Protein AF-A0A920B3X2-F1 (afdb_monomer_lite)

Foldseek 3Di:
DQVVDDDPPCVRVVVVVVPDDPVVVVVVLVVVVVVVVVVVVVCVVVPDPDDDDDDPCLVVDDDPVSVVNPD

Secondary structure (DSSP, 8-state):
--SSS--SS-HHHHHHHHHS-HHHHHHHHHHHHHHHHHHHHHHHHTT-S------TTGGG--TTHHHHHH-

Radius of gyration: 14.41 Å; chains: 1; bounding box: 29×26×37 Å

Structure (mm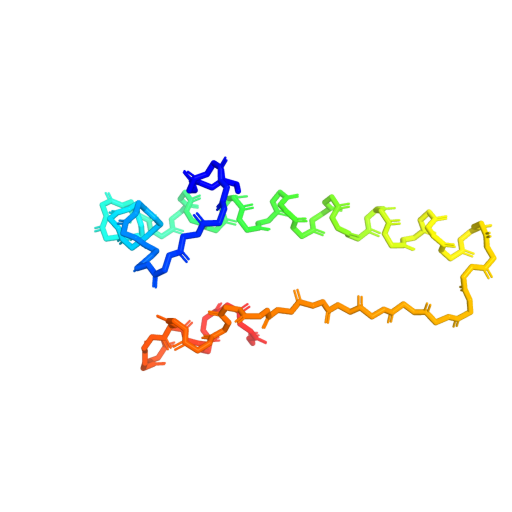CIF, N/CA/C/O backbone):
data_AF-A0A920B3X2-F1
#
_entry.id   AF-A0A920B3X2-F1
#
loop_
_atom_site.group_PDB
_atom_site.id
_atom_site.type_symbol
_atom_site.label_atom_id
_atom_site.label_alt_id
_atom_site.label_comp_id
_atom_site.label_asym_id
_atom_site.label_entity_id
_atom_site.label_seq_id
_atom_site.pdbx_PDB_ins_code
_atom_site.Cartn_x
_atom_site.Cartn_y
_atom_site.Cartn_z
_atom_site.occupancy
_atom_site.B_iso_or_equiv
_atom_site.auth_seq_id
_atom_site.auth_comp_id
_atom_site.auth_asym_id
_atom_site.auth_atom_id
_atom_site.pdbx_PDB_model_num
ATOM 1 N N . MET A 1 1 ? -1.661 9.617 3.855 1.00 69.19 1 MET A N 1
ATOM 2 C CA . MET A 1 1 ? -3.047 9.761 3.352 1.00 69.19 1 MET A CA 1
ATOM 3 C C . MET A 1 1 ? -4.090 10.134 4.415 1.00 69.19 1 MET A C 1
ATOM 5 O O . MET A 1 1 ? -4.925 10.952 4.087 1.00 69.19 1 MET A O 1
ATOM 9 N N . ILE A 1 2 ? -4.048 9.674 5.677 1.00 83.44 2 ILE A N 1
ATOM 10 C CA . ILE A 1 2 ? -4.863 10.293 6.768 1.00 83.44 2 ILE A CA 1
ATOM 11 C C . ILE A 1 2 ? -3.984 10.980 7.823 1.00 83.44 2 ILE A C 1
ATOM 13 O O . ILE A 1 2 ? -4.337 12.017 8.378 1.00 83.44 2 ILE A O 1
ATOM 17 N N . GLU A 1 3 ? -2.795 10.429 8.067 1.00 88.50 3 GLU A N 1
ATOM 18 C CA . GLU A 1 3 ? -1.842 10.996 9.027 1.00 88.50 3 GLU A CA 1
ATOM 19 C C . GLU A 1 3 ? -1.261 12.348 8.568 1.00 88.50 3 GLU A C 1
ATOM 21 O O . GLU A 1 3 ? -1.050 13.228 9.401 1.00 88.50 3 GLU A O 1
ATOM 26 N N . GLY A 1 4 ? -1.099 12.542 7.252 1.00 86.31 4 GLY A N 1
ATOM 27 C CA . GLY A 1 4 ? -0.507 13.747 6.645 1.00 86.31 4 GLY A CA 1
ATOM 28 C C . GLY A 1 4 ? 1.028 13.752 6.602 1.00 86.31 4 GLY A C 1
ATOM 29 O O . GLY A 1 4 ? 1.617 14.747 6.211 1.00 86.31 4 GLY A O 1
ATOM 30 N N . GLY A 1 5 ? 1.668 12.648 6.991 1.00 85.81 5 GLY A N 1
ATOM 31 C CA . GLY A 1 5 ? 3.119 12.482 7.037 1.00 85.81 5 GLY A CA 1
ATOM 32 C C . GLY A 1 5 ? 3.484 11.219 7.816 1.00 85.81 5 GLY A C 1
ATOM 33 O O . GLY A 1 5 ? 2.617 10.368 8.054 1.00 85.81 5 GLY A O 1
ATOM 34 N N . THR A 1 6 ? 4.746 11.109 8.228 1.00 86.50 6 THR A N 1
ATOM 35 C CA . THR A 1 6 ? 5.219 10.034 9.110 1.00 86.50 6 THR A CA 1
ATOM 36 C C . THR A 1 6 ? 4.467 10.067 10.441 1.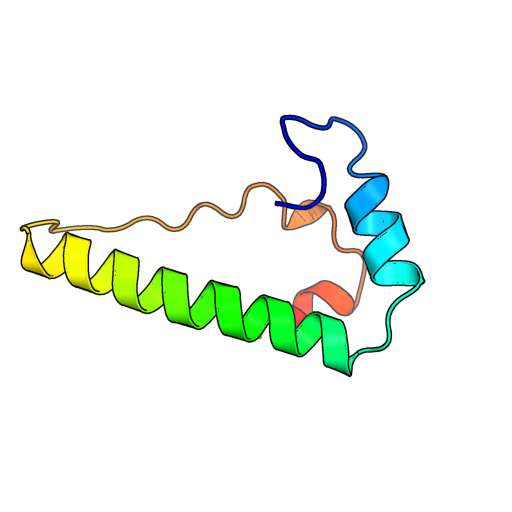00 86.50 6 THR A C 1
ATOM 38 O O . THR A 1 6 ? 4.270 11.127 11.032 1.00 86.50 6 THR A O 1
ATOM 41 N N . SER A 1 7 ? 4.041 8.902 10.924 1.00 89.25 7 SER A N 1
ATOM 42 C CA . SER A 1 7 ? 3.330 8.749 12.195 1.00 89.25 7 SER A CA 1
ATOM 43 C C . SER A 1 7 ? 3.870 7.518 12.904 1.00 89.25 7 SER A C 1
ATOM 45 O O . SER A 1 7 ? 3.967 6.465 12.289 1.00 89.25 7 SER A O 1
ATOM 47 N N . GLN A 1 8 ? 4.228 7.647 14.183 1.00 86.75 8 GLN A N 1
ATOM 48 C CA . GLN A 1 8 ? 4.674 6.507 14.995 1.00 86.75 8 GLN A CA 1
ATOM 49 C C . GLN A 1 8 ? 3.494 5.714 15.575 1.00 86.75 8 GLN A C 1
ATOM 51 O O . GLN A 1 8 ? 3.607 4.528 15.859 1.0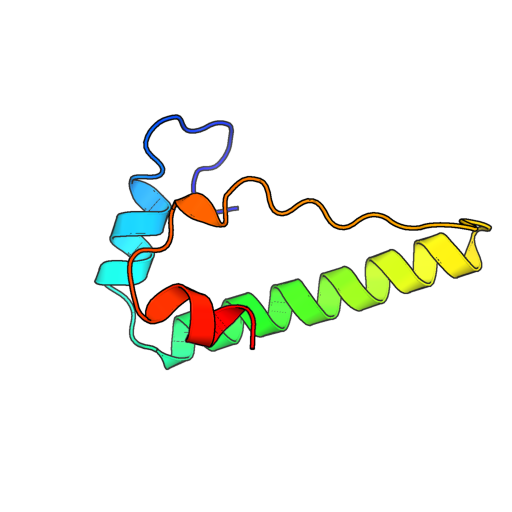0 86.75 8 GLN A O 1
ATOM 56 N N . THR A 1 9 ? 2.347 6.370 15.785 1.00 88.75 9 THR A N 1
ATOM 57 C CA . THR A 1 9 ? 1.223 5.788 16.541 1.00 88.75 9 THR A CA 1
ATOM 58 C C . THR A 1 9 ? 0.022 5.430 15.672 1.00 88.75 9 THR A C 1
ATOM 60 O O . THR A 1 9 ? -0.817 4.620 16.089 1.00 88.75 9 THR A O 1
ATOM 63 N N . HIS A 1 10 ? -0.070 6.021 14.473 1.00 89.69 10 HIS A N 1
ATOM 64 C CA . HIS A 1 10 ? -1.182 5.847 13.530 1.00 89.69 10 HIS A CA 1
ATOM 65 C C . HIS A 1 10 ? -2.543 6.184 14.155 1.00 89.69 10 HIS A C 1
ATOM 67 O O . HIS A 1 10 ? -3.560 5.523 13.923 1.00 89.69 10 HIS A O 1
ATOM 73 N N . SER A 1 11 ? -2.561 7.188 15.034 1.00 90.25 11 SER A N 1
ATOM 74 C CA . SER A 1 11 ? -3.730 7.494 15.857 1.00 90.25 11 SER A CA 1
ATOM 75 C C . SER A 1 11 ? -4.913 8.048 15.053 1.00 90.25 11 SER A C 1
ATOM 77 O O . SER A 1 11 ? -6.059 7.749 15.405 1.00 90.25 11 SER A O 1
ATOM 79 N N . LYS A 1 12 ? -4.683 8.802 13.965 1.00 90.50 12 LYS A N 1
ATOM 80 C CA . LYS A 1 12 ? -5.764 9.354 13.132 1.00 90.50 12 LYS A CA 1
ATOM 81 C C . LYS A 1 12 ? -6.433 8.248 12.329 1.00 90.50 12 LYS A C 1
ATOM 83 O O . LYS A 1 12 ? -7.658 8.155 12.359 1.00 90.50 12 LYS A O 1
ATOM 88 N N . ILE A 1 13 ? -5.661 7.368 11.687 1.00 87.81 13 ILE A N 1
ATOM 89 C CA . ILE A 1 13 ? -6.223 6.237 10.931 1.00 87.81 13 ILE A CA 1
ATOM 90 C C . ILE A 1 13 ? -6.936 5.239 11.857 1.00 87.81 13 ILE A C 1
ATOM 92 O O . ILE A 1 13 ? -8.053 4.821 11.555 1.00 87.81 13 ILE A O 1
ATOM 96 N N . LYS A 1 14 ? -6.387 4.943 13.046 1.00 86.25 14 LYS A N 1
ATOM 97 C CA . LYS A 1 14 ? -7.062 4.095 14.049 1.00 86.25 14 LYS A CA 1
ATOM 98 C C . LYS A 1 14 ? -8.393 4.702 14.507 1.00 86.25 14 LYS A C 1
ATOM 100 O O . LYS A 1 14 ? -9.393 3.989 14.598 1.00 86.25 14 LYS A O 1
ATOM 105 N N . LYS A 1 15 ? -8.438 6.015 14.774 1.00 88.94 15 LYS A N 1
ATOM 106 C CA . LYS A 1 15 ? -9.682 6.727 15.132 1.00 88.94 15 LYS A CA 1
ATOM 107 C C . LYS A 1 15 ? -10.678 6.749 13.976 1.00 88.94 15 LYS A C 1
ATOM 109 O O . LYS A 1 15 ? -11.857 6.508 14.216 1.00 88.94 15 LYS A O 1
ATOM 114 N N . PHE A 1 16 ? -10.216 7.008 12.754 1.00 87.38 16 PHE A N 1
ATOM 115 C CA . PHE A 1 16 ? -11.038 6.980 11.547 1.00 87.38 16 PHE A CA 1
ATOM 116 C C . PHE A 1 16 ? -11.726 5.621 11.405 1.00 87.38 16 PHE A C 1
ATOM 118 O O . PHE A 1 16 ? -12.949 5.546 11.436 1.00 87.38 16 PHE A O 1
ATOM 125 N N . ILE A 1 17 ? -10.944 4.539 11.414 1.00 82.88 17 ILE A N 1
ATOM 126 C CA . ILE A 1 17 ? -11.436 3.166 11.287 1.00 82.88 17 ILE A CA 1
ATOM 127 C C . ILE A 1 17 ? -12.426 2.790 12.405 1.00 82.88 17 ILE A C 1
ATOM 129 O O . ILE A 1 17 ? -13.375 2.051 12.152 1.00 82.88 17 ILE A O 1
ATOM 133 N N . LYS A 1 18 ? -12.228 3.265 13.643 1.00 83.06 18 LYS A N 1
ATOM 134 C CA . LYS A 1 18 ? -13.175 3.019 14.748 1.00 83.06 18 LYS A CA 1
ATOM 135 C C . LYS A 1 18 ? -14.492 3.790 14.598 1.00 83.06 18 LYS A C 1
ATOM 137 O O . LYS A 1 18 ? -15.507 3.329 15.102 1.00 83.06 18 LYS A O 1
ATOM 142 N N . ARG A 1 19 ? -14.472 4.964 13.962 1.00 84.50 19 ARG A N 1
ATOM 143 C CA . ARG A 1 19 ? -15.621 5.884 13.873 1.00 84.50 19 ARG A CA 1
ATOM 144 C C . ARG A 1 19 ? -16.434 5.742 12.588 1.00 84.50 19 ARG A C 1
ATOM 146 O O . ARG A 1 19 ? -17.547 6.250 12.528 1.00 84.50 19 ARG A O 1
ATOM 153 N N . THR A 1 20 ? -15.897 5.098 11.558 1.00 78.88 20 THR A N 1
ATOM 154 C CA . THR A 1 20 ? -16.589 4.916 10.275 1.00 78.88 20 THR A CA 1
ATOM 155 C C . THR A 1 20 ? -17.242 3.544 10.152 1.00 78.88 20 THR A C 1
ATOM 157 O O . THR A 1 20 ? -16.715 2.544 10.639 1.00 78.88 20 THR A O 1
ATOM 160 N N . THR A 1 21 ? -18.356 3.490 9.424 1.00 73.44 21 THR A N 1
ATOM 161 C CA . THR A 1 21 ? -19.021 2.249 9.009 1.00 73.44 21 THR A CA 1
ATOM 162 C C . THR A 1 21 ? -18.200 1.500 7.955 1.00 73.44 21 THR A C 1
ATOM 164 O O . THR A 1 21 ? -17.364 2.085 7.261 1.00 73.44 21 THR A O 1
ATOM 167 N N . GLY A 1 22 ? -18.471 0.198 7.803 1.00 72.81 22 GLY A N 1
ATOM 168 C CA . GLY A 1 22 ? -17.787 -0.669 6.835 1.00 72.81 22 GLY A CA 1
ATOM 169 C C . GLY A 1 22 ? -17.835 -0.172 5.386 1.00 72.81 22 GLY A C 1
ATOM 170 O O . GLY A 1 22 ? -16.900 -0.421 4.635 1.00 72.81 22 GLY A O 1
ATOM 171 N N . THR A 1 23 ? -18.883 0.564 5.009 1.00 81.19 23 THR A N 1
ATOM 172 C CA . THR A 1 23 ? -19.095 1.073 3.646 1.00 81.19 23 THR A CA 1
ATOM 173 C C . THR A 1 23 ? -18.060 2.124 3.243 1.00 81.19 23 THR A C 1
ATOM 175 O O . THR A 1 23 ? -17.357 1.928 2.257 1.00 81.19 23 THR A O 1
ATOM 178 N N . LYS A 1 24 ? -17.861 3.175 4.050 1.00 83.75 24 LYS A N 1
ATOM 179 C CA . LYS A 1 24 ? -16.883 4.243 3.751 1.00 83.75 24 LYS A CA 1
ATOM 180 C C . LYS A 1 24 ? -15.437 3.746 3.712 1.00 83.75 24 LYS A C 1
ATOM 182 O O . LYS A 1 24 ? -14.624 4.246 2.944 1.00 83.75 24 LYS A O 1
ATOM 187 N N . GLN A 1 25 ? -15.102 2.773 4.558 1.00 83.81 25 GLN A N 1
ATOM 188 C CA . GLN A 1 25 ? -13.773 2.153 4.558 1.00 83.81 25 GLN A CA 1
ATOM 189 C C . GLN A 1 25 ? -13.528 1.415 3.242 1.00 83.81 25 GLN A C 1
ATOM 191 O O . GLN A 1 25 ? -12.486 1.604 2.622 1.00 83.81 25 GLN A O 1
ATOM 196 N N . ASN A 1 26 ? -14.506 0.619 2.807 1.00 85.81 26 ASN A N 1
ATOM 197 C CA . ASN A 1 26 ? -14.420 -0.137 1.565 1.00 85.81 26 ASN A CA 1
ATOM 198 C C . ASN A 1 26 ? -14.343 0.785 0.337 1.00 85.81 26 ASN A C 1
ATOM 200 O O . ASN A 1 26 ? -13.575 0.500 -0.574 1.00 85.81 26 ASN A O 1
ATOM 204 N N . GLU A 1 27 ? -15.082 1.899 0.318 1.00 89.75 27 GLU A N 1
ATOM 205 C CA . GLU A 1 27 ? -15.013 2.890 -0.768 1.00 89.75 27 GLU A CA 1
ATOM 206 C C . GLU A 1 27 ? -13.614 3.497 -0.910 1.00 89.75 27 GLU A C 1
ATOM 208 O O . GLU A 1 27 ? -13.074 3.552 -2.011 1.00 89.75 27 GLU A O 1
ATOM 213 N N . ILE A 1 28 ? -12.994 3.905 0.202 1.00 89.25 28 ILE A N 1
ATOM 214 C CA . ILE A 1 28 ? -11.638 4.468 0.175 1.00 89.25 28 ILE A CA 1
ATOM 215 C C . ILE A 1 28 ? -10.629 3.426 -0.304 1.00 89.25 28 ILE A C 1
ATOM 217 O O . ILE A 1 28 ? -9.780 3.746 -1.133 1.00 89.25 28 ILE A O 1
ATOM 221 N N . ILE A 1 29 ? -10.727 2.188 0.191 1.00 88.81 29 ILE A N 1
ATOM 222 C CA . ILE A 1 29 ? -9.859 1.096 -0.261 1.00 88.81 29 ILE A CA 1
ATOM 223 C C . ILE A 1 29 ? -10.033 0.872 -1.762 1.00 88.81 29 ILE A C 1
ATOM 225 O O . ILE A 1 29 ? -9.036 0.843 -2.470 1.00 88.81 29 ILE A O 1
ATOM 229 N N . LYS A 1 30 ? -11.271 0.825 -2.266 1.00 92.38 30 LYS A N 1
ATOM 230 C CA . LYS A 1 30 ? -11.553 0.661 -3.696 1.00 92.38 30 LYS A CA 1
ATOM 231 C C . LYS A 1 30 ? -10.901 1.756 -4.545 1.00 92.38 30 LYS A C 1
ATOM 233 O O . LYS A 1 30 ? -10.224 1.435 -5.514 1.00 92.38 30 LYS A O 1
ATOM 238 N N . ILE A 1 31 ? -11.052 3.024 -4.158 1.00 94.56 31 ILE A N 1
ATOM 239 C CA . ILE A 1 31 ? -10.450 4.156 -4.884 1.00 94.56 31 ILE A CA 1
ATOM 240 C C . ILE A 1 31 ? -8.921 4.033 -4.913 1.00 94.56 31 ILE A C 1
ATOM 242 O O . ILE A 1 31 ? -8.306 4.214 -5.961 1.00 94.56 31 ILE A O 1
ATOM 246 N N . ILE A 1 32 ? -8.299 3.710 -3.774 1.00 93.25 32 ILE A N 1
ATOM 247 C CA . ILE A 1 32 ? -6.843 3.530 -3.697 1.00 93.25 32 ILE A CA 1
ATOM 248 C C . ILE A 1 32 ? -6.408 2.361 -4.583 1.00 93.25 32 ILE A C 1
ATOM 250 O O . ILE A 1 32 ? -5.466 2.513 -5.351 1.00 93.25 32 ILE A O 1
ATOM 254 N N . THR A 1 33 ? -7.110 1.227 -4.528 1.00 94.38 33 THR A N 1
ATOM 255 C CA . THR A 1 33 ? -6.818 0.048 -5.348 1.00 94.38 33 THR A CA 1
ATOM 256 C C . THR A 1 33 ? -6.897 0.359 -6.840 1.00 94.38 33 THR A C 1
ATOM 258 O O . THR A 1 33 ? -5.960 0.040 -7.566 1.00 94.38 33 THR A O 1
ATOM 261 N N . GLU A 1 34 ? -7.967 1.008 -7.304 1.00 97.38 34 GLU A N 1
ATOM 262 C CA . GLU A 1 34 ? -8.132 1.367 -8.719 1.00 97.38 34 GLU A CA 1
ATOM 263 C C . GLU A 1 34 ? -7.014 2.307 -9.193 1.00 97.38 34 GLU A C 1
ATOM 265 O O . GLU A 1 34 ? -6.391 2.058 -10.226 1.00 97.38 34 GLU A O 1
ATOM 270 N N . LEU A 1 35 ? -6.682 3.331 -8.401 1.00 97.56 35 LEU A N 1
ATOM 271 C CA . LEU A 1 35 ? -5.585 4.249 -8.719 1.00 97.56 35 LEU A CA 1
ATOM 272 C C . LEU A 1 35 ? -4.219 3.554 -8.716 1.00 97.56 35 LEU A C 1
ATOM 274 O O . LEU A 1 35 ? -3.396 3.821 -9.590 1.00 97.56 35 LEU A O 1
ATOM 278 N N . SER A 1 36 ? -3.965 2.657 -7.760 1.00 97.06 36 SER A N 1
ATOM 279 C CA . SER A 1 36 ? -2.731 1.871 -7.715 1.00 97.06 36 SER A CA 1
ATOM 280 C C . SER A 1 36 ? -2.605 0.949 -8.926 1.00 97.06 36 SER A C 1
ATOM 282 O O . SER A 1 36 ? -1.523 0.873 -9.498 1.00 97.06 36 SER A O 1
ATOM 284 N N . ILE A 1 37 ? -3.689 0.297 -9.359 1.00 97.50 37 ILE A N 1
ATOM 285 C CA . ILE A 1 37 ? -3.694 -0.544 -10.566 1.00 97.50 37 ILE A CA 1
ATOM 286 C C . ILE A 1 37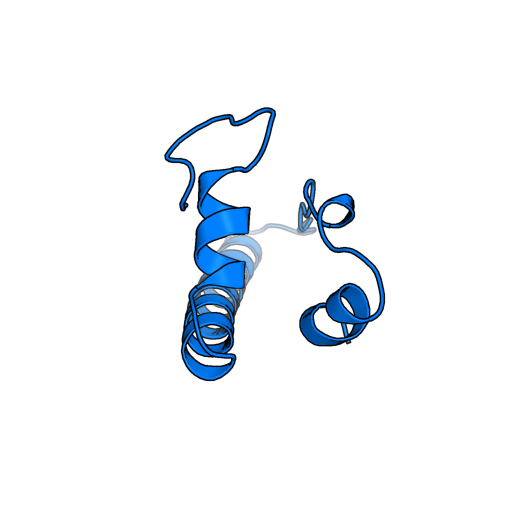 ? -3.318 0.285 -11.794 1.00 97.50 37 ILE A C 1
ATOM 288 O O . ILE A 1 37 ? -2.412 -0.097 -12.531 1.00 97.50 37 ILE A O 1
ATOM 292 N N . GLU A 1 38 ? -3.974 1.426 -12.003 1.00 98.38 38 GLU A N 1
ATOM 293 C CA . GLU A 1 38 ? -3.691 2.289 -13.154 1.00 98.38 38 GLU A CA 1
ATOM 294 C C . GLU A 1 38 ? -2.262 2.843 -13.122 1.00 98.38 38 GLU A C 1
ATOM 296 O O . GLU A 1 38 ? -1.579 2.891 -14.146 1.00 98.38 38 GLU A O 1
ATOM 301 N N . TYR A 1 39 ? -1.760 3.196 -11.938 1.00 98.12 39 TYR A N 1
ATOM 302 C CA . TYR A 1 39 ? -0.381 3.641 -11.775 1.00 98.12 39 TYR A CA 1
ATOM 303 C C . TYR A 1 39 ? 0.633 2.533 -12.099 1.00 98.12 39 TYR A C 1
ATOM 305 O O . TYR A 1 39 ? 1.593 2.778 -12.828 1.00 98.12 39 TYR A O 1
ATOM 313 N N . LEU A 1 40 ? 0.406 1.305 -11.623 1.00 98.31 40 LEU A N 1
ATOM 314 C CA . LEU A 1 40 ? 1.275 0.158 -11.901 1.00 98.31 40 LEU A CA 1
ATOM 315 C C . LEU A 1 40 ? 1.249 -0.241 -13.382 1.00 98.31 40 LEU A C 1
ATOM 317 O O . LEU A 1 40 ? 2.305 -0.500 -13.954 1.00 98.31 40 LEU A O 1
ATOM 321 N N . LYS A 1 41 ? 0.076 -0.229 -14.031 1.00 98.19 41 LYS A N 1
ATOM 322 C CA . LYS A 1 41 ? -0.028 -0.441 -15.486 1.00 98.19 41 LYS A CA 1
ATOM 323 C C . LYS A 1 41 ? 0.828 0.560 -16.250 1.00 98.19 41 LYS A C 1
ATOM 325 O O . LYS A 1 41 ? 1.624 0.160 -17.090 1.00 98.19 41 LYS A O 1
ATOM 330 N N . LYS A 1 42 ? 0.739 1.846 -15.897 1.00 98.62 42 LYS A N 1
ATOM 331 C CA . LYS A 1 42 ? 1.567 2.889 -16.514 1.00 98.62 42 LYS A CA 1
ATOM 332 C C . LYS A 1 42 ? 3.058 2.659 -16.288 1.00 98.62 42 LYS A C 1
ATOM 334 O O . LYS A 1 42 ? 3.838 2.908 -17.199 1.00 98.62 42 LYS A O 1
ATOM 339 N N . GLN A 1 43 ? 3.479 2.171 -15.120 1.00 98.56 43 GLN A N 1
ATOM 340 C CA . GLN A 1 43 ? 4.886 1.808 -14.905 1.00 98.56 43 GLN A CA 1
ATOM 341 C C . GLN A 1 43 ? 5.333 0.694 -15.860 1.00 98.56 43 GLN A C 1
ATOM 343 O O . GLN A 1 43 ? 6.397 0.807 -16.464 1.00 98.56 43 GLN A O 1
ATOM 348 N N . ILE A 1 44 ? 4.506 -0.341 -16.040 1.00 98.31 44 ILE A N 1
ATOM 349 C CA . ILE A 1 44 ? 4.780 -1.456 -16.959 1.00 98.31 44 ILE A CA 1
ATOM 350 C C . ILE A 1 44 ? 4.852 -0.962 -18.410 1.00 98.31 44 ILE A C 1
ATOM 352 O O . ILE A 1 44 ? 5.815 -1.261 -19.111 1.00 98.31 44 ILE A O 1
ATOM 356 N N . GLU A 1 45 ? 3.885 -0.150 -18.847 1.00 98.50 45 GLU A N 1
ATOM 357 C CA . GLU A 1 45 ? 3.869 0.463 -20.186 1.00 98.50 45 GLU A CA 1
ATOM 358 C C . GLU A 1 45 ? 5.125 1.307 -20.461 1.00 98.50 45 GLU A C 1
ATOM 360 O O . GLU A 1 45 ? 5.580 1.385 -21.599 1.00 98.50 45 GLU A O 1
ATOM 365 N N . ASN A 1 46 ? 5.713 1.905 -19.420 1.00 98.44 46 ASN A N 1
ATOM 366 C CA . ASN A 1 46 ? 6.941 2.700 -19.501 1.00 98.44 46 ASN A CA 1
ATOM 367 C C . ASN A 1 46 ? 8.220 1.878 -19.242 1.00 98.44 46 ASN A C 1
ATOM 369 O O . ASN A 1 46 ? 9.279 2.448 -18.985 1.00 98.44 46 ASN A O 1
ATOM 373 N N . GLY A 1 47 ? 8.146 0.547 -19.330 1.00 98.19 47 GLY A N 1
ATOM 374 C CA . GLY A 1 47 ? 9.316 -0.333 -19.347 1.00 98.19 47 GLY A CA 1
ATOM 375 C C . GLY A 1 47 ? 9.708 -0.937 -18.000 1.00 98.19 47 GLY A C 1
ATOM 376 O O . GLY A 1 47 ? 10.766 -1.557 -17.911 1.00 98.19 47 GLY A O 1
ATOM 377 N N . ALA A 1 48 ? 8.888 -0.807 -16.952 1.00 98.38 48 ALA A N 1
ATOM 378 C CA . ALA A 1 48 ? 9.139 -1.535 -15.711 1.00 98.38 48 ALA A CA 1
ATOM 379 C C . ALA A 1 48 ? 8.968 -3.050 -15.932 1.00 98.38 48 ALA A C 1
ATOM 381 O O . ALA A 1 48 ? 7.865 -3.532 -16.181 1.00 98.38 48 ALA A O 1
ATOM 382 N N . ASN A 1 49 ? 10.056 -3.816 -15.801 1.00 98.06 49 ASN A N 1
ATOM 383 C CA . ASN A 1 49 ? 10.014 -5.284 -15.884 1.00 98.06 49 ASN A CA 1
ATOM 384 C C . ASN A 1 49 ? 9.475 -5.945 -14.608 1.00 98.06 49 ASN A C 1
ATOM 386 O O . ASN A 1 49 ? 8.940 -7.050 -14.662 1.00 98.06 49 ASN A O 1
ATOM 390 N N . TYR A 1 50 ? 9.628 -5.272 -13.468 1.00 97.38 50 TYR A N 1
ATOM 391 C CA . TYR A 1 50 ? 9.158 -5.722 -12.165 1.00 97.38 50 TYR A CA 1
ATOM 392 C C . TYR A 1 50 ? 8.550 -4.543 -11.420 1.00 97.38 50 TYR A C 1
ATOM 394 O O . TYR A 1 50 ? 9.066 -3.427 -11.477 1.00 97.38 50 TYR A O 1
ATOM 402 N N . VAL A 1 51 ? 7.474 -4.809 -10.686 1.00 96.00 51 VAL A N 1
ATOM 403 C CA . VAL A 1 51 ? 6.844 -3.845 -9.786 1.00 96.00 51 VAL A CA 1
ATOM 404 C C . VAL A 1 51 ? 6.717 -4.468 -8.402 1.00 96.00 51 VAL A C 1
ATOM 406 O O . VAL A 1 51 ? 6.411 -5.652 -8.271 1.00 96.00 51 VAL A O 1
ATOM 409 N N . GLN A 1 52 ? 6.964 -3.674 -7.363 1.00 95.81 52 GLN A N 1
ATOM 410 C CA . GLN A 1 52 ? 6.867 -4.106 -5.972 1.00 95.81 52 GLN A CA 1
ATOM 411 C C . GLN A 1 52 ? 5.813 -3.274 -5.250 1.00 95.81 52 GLN A C 1
ATOM 413 O O . GLN A 1 52 ? 5.819 -2.045 -5.311 1.00 95.81 52 GLN A O 1
ATOM 418 N N . ILE A 1 53 ? 4.926 -3.956 -4.531 1.00 93.50 53 ILE A N 1
ATOM 419 C CA . ILE A 1 53 ? 3.937 -3.323 -3.662 1.00 93.50 53 ILE A CA 1
ATOM 420 C C . ILE A 1 53 ? 4.514 -3.284 -2.247 1.00 93.50 53 ILE A C 1
ATOM 422 O O . ILE A 1 53 ? 4.949 -4.306 -1.717 1.00 93.50 53 ILE A O 1
ATOM 426 N N . PHE A 1 54 ? 4.524 -2.101 -1.637 1.00 91.38 54 PHE A N 1
ATOM 427 C CA . PHE A 1 54 ? 4.979 -1.907 -0.264 1.00 91.38 54 PHE A CA 1
ATOM 428 C C . PHE A 1 54 ? 3.787 -1.696 0.660 1.00 91.38 54 PHE A C 1
ATOM 430 O O . PHE A 1 54 ? 3.136 -0.656 0.609 1.00 91.38 54 PHE A O 1
ATOM 437 N N . GLU A 1 55 ? 3.557 -2.656 1.550 1.00 87.31 55 GLU A N 1
ATOM 438 C CA . GLU A 1 55 ? 2.540 -2.570 2.594 1.00 87.31 55 GLU A CA 1
ATOM 439 C C . GLU A 1 55 ? 3.212 -2.646 3.968 1.00 87.31 55 GLU A C 1
ATOM 441 O O . GLU A 1 55 ? 3.226 -3.668 4.653 1.00 87.31 55 GLU A O 1
ATOM 446 N N . SER A 1 56 ? 3.855 -1.544 4.354 1.00 85.19 56 SER A N 1
ATOM 447 C CA . SER A 1 56 ? 4.649 -1.458 5.585 1.00 85.19 56 SER A CA 1
ATOM 448 C C . SER A 1 56 ? 3.807 -1.411 6.864 1.00 85.19 56 SER A C 1
ATOM 450 O O . SER A 1 56 ? 4.359 -1.485 7.962 1.00 85.19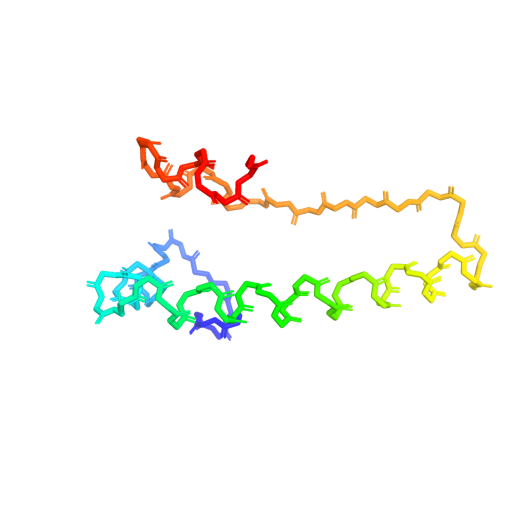 56 SER A O 1
ATOM 452 N N . TRP A 1 57 ? 2.480 -1.302 6.745 1.00 83.94 57 TRP A N 1
ATOM 453 C CA . TRP A 1 57 ? 1.572 -1.073 7.867 1.00 83.94 57 TRP A CA 1
ATOM 454 C C . TRP A 1 57 ? 0.587 -2.222 8.115 1.00 83.94 57 TRP A C 1
ATOM 456 O O . TRP A 1 57 ? -0.247 -2.103 9.016 1.00 83.94 57 TRP A O 1
ATOM 466 N N . ALA A 1 58 ? 0.706 -3.350 7.403 1.00 81.44 58 ALA A N 1
ATOM 467 C CA . ALA A 1 58 ? -0.149 -4.532 7.584 1.00 81.44 58 ALA A CA 1
ATOM 468 C C . ALA A 1 58 ? -0.272 -4.968 9.054 1.00 81.44 58 ALA A C 1
ATOM 470 O O . ALA A 1 58 ? -1.367 -5.274 9.528 1.00 81.44 58 ALA A O 1
ATOM 471 N N . GLY A 1 59 ? 0.840 -4.924 9.797 1.00 80.88 59 GLY A N 1
ATOM 472 C CA . GLY A 1 59 ? 0.906 -5.311 11.210 1.00 80.88 59 GLY A CA 1
ATOM 473 C C . GLY A 1 59 ? 0.104 -4.424 12.171 1.00 80.88 59 GLY A C 1
ATOM 474 O O . GLY A 1 59 ? -0.028 -4.764 13.342 1.00 80.88 59 GLY A O 1
ATOM 475 N N . LEU A 1 60 ? -0.455 -3.298 11.711 1.00 81.69 60 LEU A N 1
ATOM 476 C CA . LEU A 1 60 ? -1.343 -2.457 12.521 1.00 81.69 60 LEU A CA 1
ATOM 477 C C 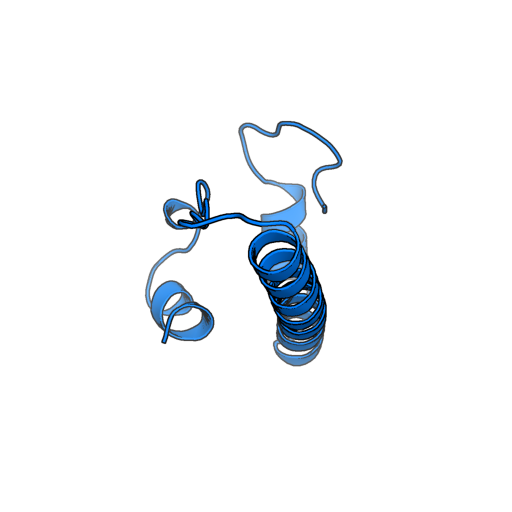. LEU A 1 60 ? -2.763 -3.026 12.652 1.00 81.69 60 LEU A C 1
ATOM 479 O O . LEU A 1 60 ? -3.533 -2.546 13.489 1.00 81.69 60 LEU A O 1
ATOM 483 N N . LEU A 1 61 ? -3.147 -3.977 11.797 1.00 77.69 61 LEU A N 1
ATOM 484 C CA . LEU A 1 61 ? -4.468 -4.594 11.830 1.00 77.69 61 LEU A CA 1
ATOM 485 C C . LEU A 1 61 ? -4.472 -5.793 12.780 1.00 77.69 61 LEU A C 1
ATOM 487 O O . LEU A 1 61 ? -3.740 -6.757 12.595 1.00 77.69 61 LEU A O 1
ATOM 491 N N . GLU A 1 62 ? -5.353 -5.755 13.777 1.00 75.19 62 GLU A N 1
ATOM 492 C CA . GLU A 1 62 ? -5.503 -6.840 14.748 1.00 75.19 62 GLU A CA 1
ATOM 493 C C . GLU A 1 62 ? -6.590 -7.849 14.332 1.00 75.19 62 GLU A C 1
ATOM 495 O O . GLU A 1 62 ? -7.661 -7.492 13.816 1.00 75.19 62 GLU A O 1
ATOM 500 N N . GLY A 1 63 ? -6.336 -9.128 14.626 1.00 74.62 63 GLY A N 1
ATOM 501 C CA . GLY A 1 63 ? -7.314 -10.215 14.555 1.00 74.62 63 GLY A CA 1
ATOM 502 C C . GLY A 1 63 ? -7.908 -10.444 13.162 1.00 74.62 63 GLY A C 1
ATOM 503 O O . GLY A 1 63 ? -7.223 -10.392 12.143 1.00 74.62 63 GLY A O 1
ATOM 504 N N . ARG A 1 64 ? -9.224 -10.698 13.100 1.00 67.00 64 ARG A N 1
ATOM 505 C CA . ARG A 1 64 ? -9.925 -11.052 11.848 1.00 67.00 64 ARG A CA 1
ATOM 506 C C . ARG A 1 64 ? -9.953 -9.943 10.786 1.00 67.00 64 ARG A C 1
ATOM 508 O O . ARG A 1 64 ? -10.374 -10.195 9.663 1.00 67.00 64 ARG A O 1
ATOM 515 N N . ARG A 1 65 ? -9.515 -8.722 11.112 1.00 68.69 65 ARG A N 1
ATOM 516 C CA . ARG A 1 65 ? -9.528 -7.596 10.164 1.00 68.69 65 ARG A CA 1
ATOM 517 C C . ARG A 1 65 ? -8.478 -7.736 9.070 1.00 68.69 65 ARG A C 1
ATOM 519 O O . ARG A 1 65 ? -8.725 -7.230 7.984 1.00 68.69 65 ARG A O 1
ATOM 526 N N . ILE A 1 66 ? -7.375 -8.445 9.324 1.00 67.81 66 ILE A N 1
ATOM 527 C CA . ILE A 1 66 ? -6.381 -8.747 8.285 1.00 67.81 66 ILE A CA 1
ATOM 528 C C . ILE A 1 66 ? -7.041 -9.527 7.139 1.00 67.81 66 ILE A C 1
ATOM 530 O O . ILE A 1 66 ? -6.922 -9.147 5.982 1.00 67.81 66 ILE A O 1
ATOM 534 N N . TYR A 1 67 ? -7.871 -10.522 7.460 1.00 67.62 67 TYR A N 1
ATOM 535 C CA . TYR A 1 67 ? -8.524 -11.346 6.444 1.00 67.62 67 TYR A CA 1
ATOM 536 C C . TYR A 1 67 ? -9.561 -10.591 5.614 1.00 67.62 67 TYR A C 1
ATOM 538 O O . TYR A 1 67 ? -9.822 -10.982 4.494 1.00 67.62 67 TYR A O 1
ATOM 546 N N . LYS A 1 68 ? -10.134 -9.498 6.130 1.00 70.94 68 LYS A N 1
ATOM 547 C CA . LYS A 1 68 ? -11.116 -8.694 5.387 1.00 70.94 68 LYS A CA 1
ATOM 548 C C . LYS A 1 68 ? -10.483 -7.846 4.274 1.00 70.94 68 LYS A C 1
ATOM 550 O O . LYS A 1 68 ? -11.179 -7.476 3.336 1.00 70.94 68 LYS A O 1
ATOM 555 N N . PHE A 1 69 ? -9.228 -7.431 4.442 1.00 67.62 69 PHE A N 1
ATOM 556 C CA . PHE A 1 69 ? -8.583 -6.474 3.535 1.00 67.62 69 PHE A CA 1
ATOM 557 C C . PHE A 1 69 ? -7.529 -7.109 2.622 1.00 67.62 69 PHE A C 1
ATOM 559 O O . PHE A 1 69 ? -7.124 -6.463 1.662 1.00 67.62 69 PHE A O 1
ATOM 566 N N . TYR A 1 70 ? -7.092 -8.336 2.916 1.00 63.06 70 TYR A N 1
ATOM 567 C CA . TYR A 1 70 ? -6.026 -9.026 2.179 1.00 63.06 70 TYR A CA 1
ATOM 568 C C . TYR A 1 70 ? -6.485 -10.300 1.457 1.00 63.06 70 TYR A C 1
ATOM 570 O O . TYR A 1 70 ? -5.731 -10.811 0.633 1.00 63.06 70 TYR A O 1
ATOM 578 N N . TYR A 1 71 ? -7.684 -10.806 1.759 1.00 54.47 71 TYR A N 1
ATOM 579 C CA . TYR A 1 71 ? -8.324 -11.946 1.094 1.00 54.47 71 TYR A CA 1
ATOM 580 C C . TYR A 1 71 ? -9.711 -11.526 0.606 1.00 54.47 71 TYR A C 1
ATOM 582 O O . TYR A 1 71 ? -10.146 -12.076 -0.427 1.00 54.47 71 TYR A O 1
#

Sequence (71 aa):
MIEGGTSQTHSKIKKFIKRTTGTKQNEIIKIITELSIEYLKKQIENGANYVQIFESWAGLLEGRRIYKFYY

pLDDT: mean 86.43, std 10.37, range [54.47, 98.62]